Protein AF-A0AAN8NIB5-F1 (afdb_monomer_lite)

Structure (mmCIF, N/CA/C/O backbone):
data_AF-A0AAN8NIB5-F1
#
_entry.id   AF-A0AAN8NIB5-F1
#
loop_
_atom_site.group_PDB
_atom_site.id
_atom_site.type_symbol
_atom_site.label_atom_id
_atom_site.label_alt_id
_atom_site.label_comp_id
_atom_site.label_asym_id
_atom_site.label_entity_id
_atom_site.label_seq_id
_atom_site.pdbx_PDB_ins_code
_atom_site.Cartn_x
_atom_site.Cartn_y
_atom_site.Cartn_z
_atom_site.occupancy
_atom_site.B_iso_or_equiv
_atom_site.auth_seq_id
_atom_site.auth_comp_id
_atom_site.auth_asym_id
_atom_site.auth_atom_id
_atom_site.pdbx_PDB_model_num
ATOM 1 N N . MET A 1 1 ? 7.342 25.060 6.507 1.00 74.00 1 MET A N 1
ATOM 2 C CA . MET A 1 1 ? 7.231 23.790 7.250 1.00 74.00 1 MET A CA 1
ATOM 3 C C . MET A 1 1 ? 5.906 23.791 7.977 1.00 74.00 1 MET A C 1
ATOM 5 O O . MET A 1 1 ? 5.698 24.653 8.826 1.00 74.00 1 MET A O 1
ATOM 9 N N . GLN A 1 2 ? 5.005 22.894 7.595 1.00 78.38 2 GLN A N 1
ATOM 10 C CA . GLN A 1 2 ? 3.676 22.787 8.189 1.00 78.38 2 GLN A CA 1
ATOM 11 C C . GLN A 1 2 ? 3.497 21.373 8.731 1.00 78.38 2 GLN A C 1
ATOM 13 O O . GLN A 1 2 ? 3.810 20.399 8.049 1.00 78.38 2 GLN A O 1
ATOM 18 N N . VAL A 1 3 ? 3.016 21.275 9.968 1.00 79.69 3 VAL A N 1
ATOM 19 C CA . VAL A 1 3 ? 2.638 20.001 10.579 1.00 79.69 3 VAL A CA 1
ATOM 20 C C . VAL A 1 3 ? 1.131 19.849 10.423 1.00 79.69 3 VAL A C 1
ATOM 22 O O . VAL A 1 3 ? 0.380 20.750 10.800 1.00 79.69 3 VAL A O 1
ATOM 25 N N . ILE A 1 4 ? 0.692 18.733 9.848 1.00 77.75 4 ILE A N 1
ATOM 26 C CA . ILE A 1 4 ? -0.734 18.438 9.668 1.00 77.75 4 ILE A CA 1
ATOM 27 C C . ILE A 1 4 ? -1.247 17.747 10.935 1.00 77.75 4 ILE A C 1
ATOM 29 O O . ILE A 1 4 ? -0.690 16.736 11.361 1.00 77.75 4 ILE A O 1
ATOM 33 N N . GLN A 1 5 ? -2.293 18.305 11.553 1.00 79.75 5 GLN A N 1
ATOM 34 C CA . GLN A 1 5 ? -2.923 17.761 12.759 1.00 79.75 5 GLN A CA 1
ATOM 35 C C . GLN A 1 5 ? -4.445 17.890 12.694 1.00 79.75 5 GLN A C 1
ATOM 37 O O . GLN A 1 5 ? -4.978 18.848 12.133 1.00 79.75 5 GLN A O 1
ATOM 42 N N . HIS A 1 6 ? -5.132 16.943 13.328 1.00 83.31 6 HIS A N 1
ATOM 43 C CA . HIS A 1 6 ? -6.585 16.925 13.459 1.00 83.31 6 HIS A CA 1
ATOM 44 C C . HIS A 1 6 ? -6.986 16.801 14.935 1.00 83.31 6 HIS A C 1
ATOM 46 O O . HIS A 1 6 ? -6.229 16.235 15.726 1.00 83.31 6 HIS A O 1
ATOM 52 N N . PRO A 1 7 ? -8.175 17.294 15.329 1.00 87.19 7 PRO A N 1
ATOM 53 C CA . PRO A 1 7 ? -8.679 17.107 16.684 1.00 87.19 7 PRO A CA 1
ATOM 54 C C . PRO A 1 7 ? -8.843 15.622 17.026 1.00 87.19 7 PRO A C 1
ATOM 56 O O . PRO A 1 7 ? -9.343 14.847 16.206 1.00 87.19 7 PRO A O 1
ATOM 59 N N . ALA A 1 8 ? -8.518 15.241 18.265 1.00 86.69 8 ALA A N 1
ATOM 60 C CA . ALA A 1 8 ? -8.631 13.857 18.735 1.00 86.69 8 ALA A CA 1
ATOM 61 C C . ALA A 1 8 ? -10.043 13.273 18.534 1.00 86.69 8 ALA A C 1
ATOM 63 O O . ALA A 1 8 ? -10.182 12.122 18.137 1.00 86.69 8 ALA A O 1
ATOM 64 N N . GLU A 1 9 ? -11.099 14.074 18.713 1.00 87.88 9 GLU A N 1
ATOM 65 C CA . GLU A 1 9 ? -12.486 13.639 18.477 1.00 87.88 9 GLU A CA 1
ATOM 66 C C . GLU A 1 9 ? -12.784 13.332 17.001 1.00 87.88 9 GLU A C 1
ATOM 68 O O . GLU A 1 9 ? -13.532 12.402 16.685 1.00 87.88 9 GLU A O 1
ATOM 73 N N . THR A 1 10 ? -12.169 14.079 16.077 1.00 88.88 10 THR A N 1
ATOM 74 C CA . THR A 1 10 ? -12.277 13.812 14.635 1.00 88.88 10 THR A CA 1
ATOM 75 C C . THR A 1 10 ? -11.605 12.486 14.298 1.00 88.88 10 THR A C 1
ATOM 77 O O . THR A 1 10 ? -12.219 11.631 13.663 1.00 88.88 10 THR A O 1
ATOM 80 N N . LEU A 1 11 ? -10.386 12.273 14.801 1.00 88.56 11 LEU A N 1
ATOM 81 C CA . LEU A 1 11 ? -9.647 11.023 14.616 1.00 88.56 11 LEU A CA 1
ATOM 82 C C . LEU A 1 11 ? -10.370 9.835 15.265 1.00 88.56 11 LEU A C 1
ATOM 84 O O . LEU A 1 11 ? -10.439 8.754 14.686 1.00 88.56 11 LEU A O 1
ATOM 88 N N . ARG A 1 12 ? -10.979 10.038 16.438 1.00 91.06 12 ARG A N 1
ATOM 89 C CA . ARG A 1 12 ? -11.734 9.007 17.158 1.00 91.06 12 ARG A CA 1
ATOM 90 C C . ARG A 1 12 ? -12.959 8.567 16.372 1.00 91.06 12 ARG A C 1
ATOM 92 O O . ARG A 1 12 ? -13.214 7.370 16.245 1.00 91.06 12 ARG A O 1
ATOM 99 N N . THR A 1 13 ? -13.701 9.533 15.838 1.00 91.12 13 THR A N 1
ATOM 100 C CA . THR A 1 13 ? -14.859 9.259 14.982 1.00 91.12 13 THR A CA 1
ATOM 101 C C . THR A 1 13 ? -14.424 8.535 13.712 1.00 91.12 13 THR A C 1
ATOM 103 O O . THR A 1 13 ? -15.069 7.562 13.325 1.00 91.12 13 THR A O 1
ATOM 106 N N . ALA A 1 14 ? -13.300 8.941 13.113 1.00 90.50 14 ALA A N 1
ATOM 107 C CA . ALA A 1 14 ? -12.753 8.287 11.931 1.00 90.50 14 ALA A CA 1
ATOM 108 C C . ALA A 1 14 ? -12.311 6.838 12.205 1.00 90.50 14 ALA A C 1
ATOM 110 O O . ALA A 1 14 ? -12.528 5.968 11.364 1.00 90.50 14 ALA A O 1
ATOM 111 N N . LEU A 1 15 ? -11.744 6.562 13.384 1.00 90.38 15 LEU A N 1
ATOM 112 C CA . LEU A 1 15 ? -11.263 5.235 13.773 1.00 90.38 15 LEU A CA 1
ATOM 113 C C . LEU A 1 15 ? -12.399 4.264 14.131 1.00 90.38 15 LEU A C 1
ATOM 115 O O . LEU A 1 15 ? -12.385 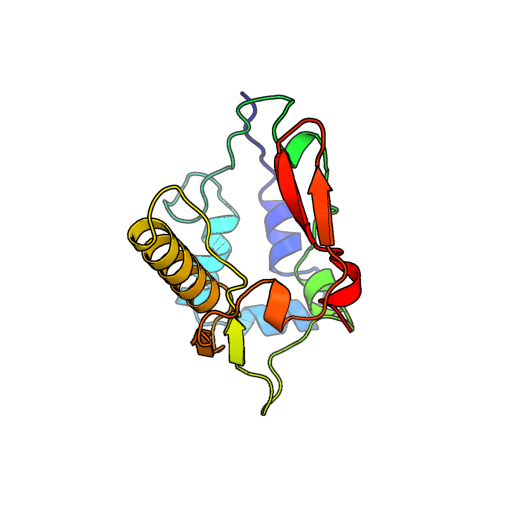3.111 13.707 1.00 90.38 15 LEU A O 1
ATOM 119 N N . VAL A 1 16 ? -13.368 4.706 14.939 1.00 92.00 16 VAL A N 1
ATOM 120 C CA . VAL A 1 16 ? -14.399 3.818 15.516 1.00 92.00 16 VAL A CA 1
ATOM 121 C C . VAL A 1 16 ? -15.684 3.791 14.682 1.00 92.00 16 VAL A C 1
ATOM 123 O O . VAL A 1 16 ? -16.394 2.785 14.702 1.00 92.00 16 VAL A O 1
ATOM 126 N N . SER A 1 17 ? -15.950 4.851 13.907 1.00 90.69 17 SER A N 1
ATOM 127 C CA . SER A 1 17 ? -17.236 5.156 13.262 1.00 90.69 17 SER A CA 1
ATOM 128 C C . SER A 1 17 ? -18.364 5.495 14.253 1.00 90.69 17 SER A C 1
ATOM 130 O O . SER A 1 17 ? -18.335 5.149 15.432 1.00 90.69 17 SER A O 1
ATOM 132 N N . SER A 1 18 ? -19.391 6.192 13.760 1.00 88.75 18 SER A N 1
ATOM 133 C CA . SER A 1 18 ? -20.661 6.430 14.460 1.00 88.75 18 SER A CA 1
ATOM 134 C C . SER A 1 18 ? -21.657 5.270 14.316 1.00 88.75 18 SER A C 1
ATOM 136 O O . SER A 1 18 ? -22.677 5.235 15.006 1.00 88.75 18 SER A O 1
ATOM 138 N N . ARG A 1 19 ? -21.380 4.302 13.433 1.00 91.62 19 ARG A N 1
ATOM 139 C CA . ARG A 1 19 ? -22.226 3.127 13.215 1.00 91.62 19 ARG A CA 1
ATOM 140 C C . ARG A 1 19 ? -22.070 2.097 14.331 1.00 91.62 19 ARG A C 1
ATOM 142 O O . ARG A 1 19 ? -20.956 1.695 14.677 1.00 91.62 19 ARG A O 1
ATOM 149 N N . CYS A 1 20 ? -23.199 1.598 14.836 1.00 91.75 20 CYS A N 1
ATOM 150 C CA . CYS A 1 20 ? -23.219 0.627 15.932 1.00 91.75 20 CYS A CA 1
ATOM 151 C C . CYS A 1 20 ? -22.504 -0.685 15.576 1.00 91.75 20 CYS A C 1
ATOM 153 O O . CYS A 1 20 ? -21.725 -1.186 16.381 1.00 91.75 20 CYS A O 1
ATOM 155 N N . ASP A 1 21 ? -22.703 -1.212 14.365 1.00 91.75 21 ASP A N 1
ATOM 156 C CA . ASP A 1 21 ? -22.093 -2.473 13.927 1.00 91.75 21 ASP A CA 1
ATOM 157 C C . ASP A 1 21 ? -20.560 -2.392 13.833 1.00 91.75 21 ASP A C 1
ATOM 159 O O . ASP A 1 21 ? -19.857 -3.336 14.205 1.00 91.75 21 ASP A O 1
ATOM 163 N N . LEU A 1 22 ? -20.034 -1.244 13.397 1.00 90.81 22 LEU A N 1
ATOM 164 C CA . LEU A 1 22 ? -18.595 -0.979 13.327 1.00 90.81 22 LEU A CA 1
ATOM 165 C C . LEU A 1 22 ? -17.990 -0.726 14.710 1.00 90.81 22 LEU A C 1
ATOM 167 O O . LEU A 1 22 ? -16.925 -1.264 15.014 1.00 90.81 22 LEU A O 1
ATOM 171 N N . THR A 1 23 ? -18.711 -0.021 15.584 1.00 92.69 23 THR A N 1
ATOM 172 C CA . THR A 1 23 ? -18.322 0.143 16.992 1.00 92.69 23 THR A CA 1
ATOM 173 C C . THR A 1 23 ? -18.220 -1.212 17.699 1.00 92.69 23 THR A C 1
ATOM 175 O O . THR A 1 23 ? -17.250 -1.486 18.409 1.00 92.69 23 THR A O 1
ATOM 178 N N . ASP A 1 24 ? -19.195 -2.098 17.490 1.00 92.94 24 ASP A N 1
ATOM 179 C CA . ASP A 1 24 ? -19.184 -3.441 18.073 1.00 92.94 24 ASP A CA 1
ATOM 180 C C . ASP A 1 24 ? -18.071 -4.314 17.497 1.00 92.94 24 ASP A C 1
ATOM 182 O O . ASP A 1 24 ? -17.513 -5.157 18.203 1.00 92.94 24 ASP A O 1
ATOM 186 N N . ARG A 1 25 ? -17.698 -4.100 16.232 1.00 90.12 25 ARG A N 1
ATOM 187 C CA . ARG A 1 25 ? -16.535 -4.752 15.629 1.00 90.12 25 ARG A CA 1
ATOM 188 C C . ARG A 1 25 ? -15.228 -4.261 16.246 1.00 90.12 25 ARG A C 1
ATOM 190 O O . ARG A 1 25 ? -14.417 -5.097 16.629 1.00 90.12 25 ARG A O 1
ATOM 197 N N . TYR A 1 26 ? -15.063 -2.952 16.421 1.00 90.94 26 TYR A N 1
ATOM 198 C CA . TYR A 1 26 ? -13.905 -2.369 17.102 1.00 90.94 26 TYR A CA 1
ATOM 199 C C . TYR A 1 26 ? -13.743 -2.924 18.526 1.00 90.94 26 TYR A C 1
ATOM 201 O O . TYR A 1 26 ? -12.646 -3.285 18.943 1.00 90.94 26 TYR A O 1
ATOM 209 N N . ARG A 1 27 ? -14.847 -3.096 19.264 1.00 91.81 27 ARG A N 1
ATOM 210 C CA . ARG A 1 27 ? -14.839 -3.675 20.621 1.00 91.81 27 ARG A CA 1
ATOM 211 C C . ARG A 1 27 ? -14.346 -5.123 20.693 1.00 91.81 27 ARG A C 1
ATOM 213 O O . ARG A 1 27 ? -13.935 -5.546 21.771 1.00 91.81 27 ARG A O 1
ATOM 220 N N . LYS A 1 28 ? -14.401 -5.879 19.591 1.00 94.31 28 LYS A N 1
ATOM 221 C CA . LYS A 1 28 ? -13.910 -7.267 19.535 1.00 94.31 28 LYS A CA 1
ATOM 222 C C . LYS A 1 28 ? -12.390 -7.361 19.445 1.00 94.31 28 LYS A C 1
ATOM 224 O O . LYS A 1 28 ? -11.859 -8.431 19.725 1.00 94.31 28 LYS A O 1
ATOM 229 N N . TYR A 1 29 ? -11.705 -6.283 19.065 1.00 91.81 29 TYR A N 1
ATOM 230 C CA . TYR A 1 29 ? -10.249 -6.248 19.072 1.00 91.81 29 TYR A CA 1
ATOM 231 C C . TYR A 1 29 ? -9.707 -6.403 20.494 1.00 91.81 29 TYR A C 1
ATOM 233 O O . TYR A 1 29 ? -10.292 -5.929 21.483 1.00 91.81 29 TYR A O 1
ATOM 241 N N . SER A 1 30 ? -8.562 -7.072 20.586 1.00 94.00 30 SER A N 1
ATOM 242 C CA . SER A 1 30 ? -7.810 -7.211 21.825 1.00 94.00 30 SER A CA 1
ATOM 243 C C . SER A 1 30 ? -7.477 -5.840 22.406 1.00 94.00 30 SER A C 1
ATOM 245 O O . SER A 1 30 ? -7.547 -4.798 21.745 1.00 94.00 30 SER A O 1
ATOM 247 N N . ARG A 1 31 ? -7.142 -5.821 23.695 1.00 92.44 31 ARG A N 1
ATOM 248 C CA . ARG A 1 31 ? -6.743 -4.578 24.358 1.00 92.44 31 ARG A CA 1
ATOM 249 C C . ARG A 1 31 ? -5.499 -3.992 23.688 1.00 92.44 31 ARG A C 1
ATOM 251 O O . ARG A 1 31 ? -5.389 -2.779 23.566 1.00 92.44 31 ARG A O 1
ATOM 258 N N . GLU A 1 32 ? -4.590 -4.857 23.260 1.00 89.81 32 GLU A N 1
ATOM 259 C CA . GLU A 1 32 ? -3.322 -4.514 22.633 1.00 89.81 32 GLU A CA 1
ATOM 260 C C . GLU A 1 32 ? -3.537 -3.911 21.237 1.00 89.81 32 GLU A C 1
ATOM 262 O O . GLU A 1 32 ? -2.983 -2.853 20.952 1.00 89.81 32 GLU A O 1
ATOM 267 N N . GLU A 1 33 ? -4.406 -4.502 20.410 1.00 90.06 33 GLU A N 1
ATOM 268 C CA . GLU A 1 33 ? -4.782 -3.938 19.102 1.00 90.06 33 GLU A CA 1
ATOM 269 C C . GLU A 1 33 ? -5.472 -2.578 19.242 1.00 90.06 33 GLU A C 1
ATOM 271 O O . GLU A 1 33 ? -5.132 -1.635 18.532 1.00 90.06 33 GLU A O 1
ATOM 276 N N . ARG A 1 34 ? -6.421 -2.441 20.177 1.00 91.38 34 ARG A N 1
ATOM 277 C CA . ARG A 1 34 ? -7.102 -1.155 20.402 1.00 91.38 34 ARG A CA 1
ATOM 278 C C . ARG A 1 34 ? -6.150 -0.085 20.901 1.00 91.38 34 ARG A C 1
ATOM 280 O O . ARG A 1 34 ? -6.204 1.031 20.407 1.00 91.38 34 ARG A O 1
ATOM 287 N N . ARG A 1 35 ? -5.250 -0.431 21.825 1.00 88.62 35 ARG A N 1
ATOM 288 C CA . ARG A 1 35 ? -4.213 0.490 22.296 1.00 88.62 35 ARG A CA 1
ATOM 289 C C . ARG A 1 35 ? -3.349 0.977 21.134 1.00 88.62 35 ARG A C 1
ATOM 291 O O . ARG A 1 35 ? -3.153 2.178 21.019 1.00 88.62 35 ARG A O 1
ATOM 298 N N . LEU A 1 36 ? -2.885 0.067 20.274 1.00 87.50 36 LEU A N 1
ATOM 299 C CA . LEU A 1 36 ? -2.104 0.420 19.088 1.00 87.50 36 LEU A CA 1
ATOM 300 C C . LEU A 1 36 ? -2.862 1.409 18.190 1.00 87.50 36 LEU A C 1
ATOM 302 O O . LEU A 1 36 ? -2.300 2.414 17.777 1.00 87.50 36 LEU A O 1
ATOM 306 N N . LEU A 1 37 ? -4.140 1.150 17.907 1.00 88.25 37 LEU A N 1
ATOM 307 C CA . LEU A 1 37 ? -4.957 2.039 17.075 1.00 88.25 37 LEU A CA 1
ATOM 308 C C . LEU A 1 37 ? -5.221 3.400 17.749 1.00 88.25 37 LEU A C 1
ATOM 310 O O . LEU A 1 37 ? -5.220 4.433 17.083 1.00 88.25 37 LEU A O 1
ATOM 314 N N . GLU A 1 38 ? -5.423 3.412 19.068 1.00 89.38 38 GLU A N 1
ATOM 315 C CA . GLU A 1 38 ? -5.676 4.621 19.862 1.00 89.38 38 GLU A CA 1
ATOM 316 C C . GLU A 1 38 ? -4.441 5.521 20.012 1.00 89.38 38 GLU A C 1
ATOM 318 O O . GLU A 1 38 ? -4.594 6.726 20.226 1.00 89.38 38 GLU A O 1
ATOM 323 N N . GLU A 1 39 ? -3.226 4.988 19.845 1.00 87.00 39 GLU A N 1
ATOM 324 C CA . GLU A 1 39 ? -2.007 5.808 19.759 1.00 87.00 39 GLU A CA 1
ATOM 325 C C . GLU A 1 39 ? -2.065 6.781 18.571 1.00 87.00 39 GLU A C 1
ATOM 327 O O . GLU A 1 39 ? -1.581 7.906 18.677 1.00 87.00 39 GLU A O 1
ATOM 332 N N . GLY A 1 40 ? -2.745 6.414 17.479 1.00 83.69 40 GLY A N 1
ATOM 333 C CA . GLY A 1 40 ? -2.968 7.302 16.334 1.00 83.69 40 GLY A CA 1
ATOM 334 C C . GLY A 1 40 ? -3.887 8.498 16.623 1.00 83.69 40 GLY A C 1
ATOM 335 O O . GLY A 1 40 ? -3.908 9.448 15.845 1.00 83.69 40 GLY A O 1
ATOM 336 N N . LEU A 1 41 ? -4.634 8.484 17.736 1.00 84.88 41 LEU A N 1
ATOM 337 C CA . LEU A 1 41 ? -5.515 9.590 18.141 1.00 84.88 41 LEU A CA 1
ATOM 338 C C . LEU A 1 41 ? -4.766 10.731 18.834 1.00 84.88 41 LEU A C 1
ATOM 340 O O . LEU A 1 41 ? -5.306 11.835 18.931 1.00 84.88 41 LEU A O 1
ATOM 344 N N . HIS A 1 42 ? -3.554 10.460 19.324 1.00 79.69 42 HIS A N 1
ATOM 345 C CA . HIS A 1 42 ? -2.755 11.380 20.131 1.00 79.69 42 HIS A CA 1
ATOM 346 C C . HIS A 1 42 ? -1.388 11.589 19.462 1.00 79.69 42 HIS A C 1
ATOM 348 O O . HIS A 1 42 ? -0.383 11.006 19.884 1.00 79.69 42 HIS A O 1
ATOM 354 N N . PRO A 1 43 ? -1.333 12.391 18.380 1.00 68.44 43 PRO A N 1
ATOM 355 C CA . PRO A 1 43 ? -0.107 12.574 17.619 1.00 68.44 43 PRO A CA 1
ATOM 356 C C . PRO A 1 43 ? 0.993 13.159 18.513 1.00 68.44 43 PRO A C 1
ATOM 358 O O . PRO A 1 43 ? 0.835 14.252 19.054 1.00 68.44 43 PRO A O 1
ATOM 361 N N . GLY A 1 44 ? 2.113 12.445 18.641 1.00 66.50 44 GLY A N 1
ATOM 362 C CA . GLY A 1 44 ? 3.277 12.883 19.422 1.00 66.50 44 GLY A CA 1
ATOM 363 C C . GLY A 1 44 ? 3.479 12.192 20.776 1.00 66.50 44 GLY A C 1
ATOM 364 O O . GLY A 1 44 ? 4.584 12.278 21.307 1.00 66.50 44 GLY A O 1
ATOM 365 N N . ASP A 1 45 ? 2.494 11.448 21.293 1.00 71.94 45 ASP A N 1
ATOM 366 C CA . ASP A 1 45 ? 2.617 10.744 22.585 1.00 71.94 45 ASP A CA 1
ATOM 367 C C . ASP A 1 45 ? 3.372 9.400 22.479 1.00 71.94 45 ASP A C 1
ATOM 369 O O . ASP A 1 45 ? 3.863 8.868 23.477 1.00 71.94 45 ASP A O 1
ATOM 373 N N . GLY A 1 46 ? 3.506 8.854 21.265 1.00 70.62 46 GLY A N 1
ATOM 374 C CA . GLY A 1 46 ? 4.206 7.597 20.976 1.00 70.62 46 GLY A CA 1
ATOM 375 C C . GLY A 1 46 ? 5.034 7.668 19.693 1.00 70.62 46 GLY A C 1
ATOM 376 O O . GLY A 1 46 ? 4.826 8.539 18.856 1.00 70.62 46 GLY A O 1
ATOM 377 N N . SER A 1 47 ? 5.985 6.751 19.503 1.00 75.56 47 SER A N 1
ATOM 378 C CA . SER A 1 47 ? 6.884 6.761 18.334 1.00 75.56 47 SER A CA 1
ATOM 379 C C . SER A 1 47 ? 6.237 6.273 17.034 1.00 75.56 47 SER A C 1
ATOM 381 O O . SER A 1 47 ? 6.797 6.503 15.966 1.00 75.56 47 SER A O 1
ATOM 383 N N . LEU A 1 48 ? 5.086 5.596 17.108 1.00 78.25 48 LEU A N 1
ATOM 384 C CA . LEU A 1 48 ? 4.485 4.902 15.965 1.00 78.25 48 LEU A CA 1
ATOM 385 C C . LEU A 1 48 ? 3.705 5.829 15.024 1.00 78.25 48 LEU A C 1
ATOM 387 O O . LEU A 1 48 ? 3.808 5.682 13.810 1.00 78.25 48 LEU A O 1
ATOM 391 N N . PHE A 1 49 ? 2.963 6.799 15.565 1.00 80.56 49 PHE A N 1
ATOM 392 C CA . PHE A 1 49 ? 2.096 7.696 14.790 1.00 80.56 49 PHE A CA 1
ATOM 393 C C . PHE A 1 49 ? 2.530 9.153 14.952 1.00 80.56 49 PHE A C 1
ATOM 395 O O . PHE A 1 49 ? 1.875 9.969 15.602 1.00 80.56 49 PHE A O 1
ATOM 402 N N . GLN A 1 50 ? 3.688 9.472 14.377 1.00 81.50 50 GLN A N 1
ATOM 403 C CA . GLN A 1 50 ? 4.213 10.834 14.364 1.00 81.50 50 GLN A CA 1
ATOM 404 C C . GLN A 1 50 ? 3.514 11.681 13.288 1.00 81.50 50 GLN A C 1
ATOM 406 O O . GLN A 1 50 ? 3.260 11.181 12.189 1.00 81.50 50 GLN A O 1
ATOM 411 N N . PRO A 1 51 ? 3.217 12.964 13.567 1.00 80.06 51 PRO A N 1
ATOM 412 C CA . PRO A 1 51 ? 2.685 13.874 12.561 1.00 80.06 51 PRO A CA 1
ATOM 413 C C . PRO A 1 51 ? 3.581 13.964 11.322 1.00 80.06 51 PRO A C 1
ATOM 415 O O . PRO A 1 51 ? 4.806 14.060 11.428 1.00 80.06 51 PRO A O 1
ATOM 418 N N . ILE A 1 52 ? 2.964 14.018 10.142 1.00 77.94 52 ILE A N 1
ATOM 419 C CA . ILE A 1 52 ? 3.694 14.255 8.897 1.00 77.94 52 ILE A CA 1
ATOM 420 C C . ILE A 1 52 ? 4.130 15.721 8.854 1.00 77.94 52 ILE A C 1
ATOM 422 O O . ILE A 1 52 ? 3.326 16.641 9.036 1.00 77.94 52 ILE A O 1
ATOM 426 N N . THR A 1 53 ? 5.421 15.927 8.599 1.00 81.88 53 THR A N 1
ATOM 427 C CA . THR A 1 53 ? 6.000 17.253 8.385 1.00 81.88 53 THR A CA 1
ATOM 428 C C . THR A 1 53 ? 6.113 17.508 6.889 1.00 81.88 53 THR A C 1
ATOM 430 O O . THR A 1 53 ? 6.814 16.786 6.188 1.00 81.88 53 THR A O 1
ATOM 433 N N . VAL A 1 54 ? 5.427 18.543 6.409 1.00 80.62 54 VAL A N 1
ATOM 434 C CA . VAL A 1 54 ? 5.524 19.006 5.021 1.00 80.62 54 VAL A CA 1
ATOM 435 C C . VAL A 1 54 ? 6.647 20.040 4.939 1.00 80.62 54 VAL A C 1
ATOM 437 O O . VAL A 1 54 ? 6.647 21.046 5.667 1.00 80.62 54 VAL A O 1
ATOM 440 N N . HIS A 1 55 ? 7.628 19.776 4.083 1.00 81.25 55 HIS A N 1
ATOM 441 C CA . HIS A 1 55 ? 8.860 20.548 3.956 1.00 81.25 55 HIS A CA 1
ATOM 442 C C . HIS A 1 55 ? 8.779 21.613 2.855 1.00 81.25 55 HIS A C 1
ATOM 444 O O . HIS A 1 55 ? 9.493 22.614 2.953 1.00 81.25 55 HIS A O 1
ATOM 450 N N . SER A 1 56 ? 7.902 21.446 1.859 1.00 80.56 56 SER A N 1
ATOM 451 C CA . SER A 1 56 ? 7.787 22.343 0.701 1.00 80.56 56 SER A CA 1
ATOM 452 C C . SER A 1 56 ? 6.376 22.378 0.102 1.00 80.56 56 SER A C 1
ATOM 454 O O . SER A 1 56 ? 5.645 21.395 0.175 1.00 80.56 56 SER A O 1
ATOM 456 N N . ASP A 1 57 ? 6.026 23.472 -0.582 1.00 73.75 57 ASP A N 1
ATOM 457 C CA . ASP A 1 57 ? 4.812 23.562 -1.416 1.00 73.75 57 ASP A CA 1
ATOM 458 C C . ASP A 1 57 ? 4.871 22.615 -2.631 1.00 73.75 57 ASP A C 1
ATOM 460 O O . ASP A 1 57 ? 3.844 22.283 -3.221 1.00 73.75 57 ASP A O 1
ATOM 464 N N . SER A 1 58 ? 6.074 22.153 -2.994 1.00 76.75 58 SER A N 1
ATOM 465 C CA . SER A 1 58 ? 6.286 21.120 -4.014 1.00 76.75 58 SER A CA 1
ATOM 466 C C . SER A 1 58 ? 6.032 19.699 -3.506 1.00 76.75 58 SER A C 1
ATOM 468 O O . SER A 1 58 ? 6.138 18.758 -4.294 1.00 76.75 58 SER A O 1
ATOM 470 N N . ASP A 1 59 ? 5.756 19.510 -2.212 1.00 77.94 59 ASP A N 1
ATOM 471 C CA . ASP A 1 59 ? 5.448 18.183 -1.690 1.00 77.94 59 ASP A CA 1
ATOM 472 C C . ASP A 1 59 ? 4.137 17.664 -2.303 1.00 77.94 59 ASP A C 1
ATOM 474 O O . ASP A 1 59 ? 3.200 18.411 -2.610 1.00 77.94 59 ASP A O 1
ATOM 478 N N . TRP A 1 60 ? 4.059 16.346 -2.483 1.00 78.75 60 TRP A N 1
ATOM 479 C CA . TRP A 1 60 ? 2.889 15.705 -3.087 1.00 78.75 60 TRP A CA 1
ATOM 480 C C . TRP A 1 60 ? 1.607 15.944 -2.275 1.00 78.75 60 TRP A C 1
ATOM 482 O O . TRP A 1 60 ? 0.559 16.242 -2.834 1.00 78.75 60 TRP A O 1
ATOM 492 N N . ILE A 1 61 ? 1.711 15.879 -0.946 1.00 76.69 61 ILE A N 1
ATOM 493 C CA . ILE A 1 61 ? 0.577 15.963 -0.014 1.00 76.69 61 ILE A CA 1
ATOM 494 C C . ILE A 1 61 ? -0.210 17.286 -0.140 1.00 76.69 61 ILE A C 1
ATOM 496 O O . ILE A 1 61 ? -1.428 17.228 -0.291 1.00 76.69 61 ILE A O 1
ATOM 500 N N . PRO A 1 62 ? 0.416 18.483 -0.092 1.00 74.19 62 PRO A N 1
ATOM 501 C CA . PRO A 1 62 ? -0.319 19.738 -0.269 1.00 74.19 62 PRO A CA 1
ATOM 502 C C . PRO A 1 62 ? -0.783 19.974 -1.713 1.00 74.19 62 PRO A C 1
ATOM 504 O O . PRO A 1 62 ? -1.802 20.633 -1.913 1.00 74.19 62 PRO A O 1
ATOM 507 N N . SER A 1 63 ? -0.060 19.458 -2.713 1.00 78.12 63 SER A N 1
ATOM 508 C CA . SER A 1 63 ? -0.407 19.647 -4.129 1.00 78.12 63 SER A CA 1
ATOM 509 C C . SER A 1 63 ? -1.549 18.739 -4.600 1.00 78.12 63 SER A C 1
ATOM 511 O O . SER A 1 63 ? -2.266 19.100 -5.533 1.00 78.12 63 SER A O 1
ATOM 513 N N . HIS A 1 64 ? -1.746 17.598 -3.938 1.00 75.88 64 HIS A N 1
ATOM 514 C CA . HIS A 1 64 ? -2.771 16.607 -4.249 1.00 75.88 64 HIS A CA 1
ATOM 515 C C . HIS A 1 64 ? -3.484 16.192 -2.961 1.00 75.88 64 HIS A C 1
ATOM 517 O O . HIS A 1 64 ? -3.179 15.158 -2.369 1.00 75.88 64 HIS A O 1
ATOM 523 N N . GLN A 1 65 ? -4.438 17.013 -2.514 1.00 72.19 65 GLN A N 1
ATOM 524 C CA . GLN A 1 65 ? -5.278 16.657 -1.372 1.00 72.19 65 GLN A CA 1
ATOM 525 C C . GLN A 1 65 ? -6.140 15.441 -1.723 1.00 72.19 65 GLN A C 1
ATOM 527 O O . GLN A 1 65 ? -7.048 15.523 -2.549 1.00 72.19 65 GLN A O 1
ATOM 532 N N . GLU A 1 66 ? -5.834 14.310 -1.096 1.00 76.81 66 GLU A N 1
ATOM 533 C CA . GLU A 1 66 ? -6.685 13.128 -1.128 1.00 76.81 66 GLU A CA 1
ATOM 534 C C . GLU A 1 66 ? -7.850 13.307 -0.150 1.00 76.81 66 GLU A C 1
ATOM 536 O O . GLU A 1 66 ? -7.691 13.861 0.942 1.00 76.81 66 GLU A O 1
ATOM 541 N N . GLU A 1 67 ? -9.033 12.833 -0.541 1.00 80.56 67 GLU A N 1
ATOM 542 C CA . GLU A 1 67 ? -10.190 12.809 0.352 1.00 80.56 67 GLU A CA 1
ATOM 543 C C . GLU A 1 67 ? -9.894 11.901 1.557 1.00 80.56 67 GLU A C 1
ATOM 545 O O . GLU A 1 67 ? -9.443 10.762 1.375 1.00 80.56 67 GLU A O 1
ATOM 550 N N . PRO A 1 68 ? -10.152 12.358 2.795 1.00 81.56 68 PRO A N 1
ATOM 551 C CA . PRO A 1 68 ? -9.912 11.545 3.975 1.00 81.56 68 PRO A CA 1
ATOM 552 C C . PRO A 1 68 ? -10.805 10.301 3.950 1.00 81.56 68 PRO A C 1
ATOM 554 O O . PRO A 1 68 ? -12.011 10.378 3.719 1.00 81.56 68 PRO A O 1
ATOM 557 N N . GLN A 1 69 ? -10.216 9.144 4.242 1.00 85.50 69 GLN A N 1
ATOM 558 C CA . GLN A 1 69 ? -10.946 7.886 4.344 1.00 85.50 69 GLN A CA 1
ATOM 559 C C . GLN A 1 69 ? -11.079 7.472 5.812 1.00 85.50 69 GLN A C 1
ATOM 561 O O . GLN A 1 69 ? -10.098 7.106 6.457 1.00 85.50 69 GLN A O 1
ATOM 566 N N . ASP A 1 70 ? -12.303 7.507 6.339 1.00 89.81 70 ASP A N 1
ATOM 567 C CA . ASP A 1 70 ? -12.616 6.959 7.661 1.00 89.81 70 ASP A CA 1
ATOM 568 C C . ASP A 1 70 ? -12.870 5.439 7.620 1.00 89.81 70 ASP A C 1
ATOM 570 O O . ASP A 1 70 ? -13.033 4.829 6.556 1.00 89.81 70 ASP A O 1
ATOM 574 N N . PHE A 1 71 ? -12.922 4.802 8.796 1.00 87.94 71 PHE A N 1
ATOM 575 C CA . PHE A 1 71 ? -13.138 3.359 8.923 1.00 87.94 71 PHE A CA 1
ATOM 576 C C . PHE A 1 71 ? -14.444 2.906 8.265 1.00 87.94 71 PHE A C 1
ATOM 578 O O . PHE A 1 71 ? -14.506 1.838 7.657 1.00 87.94 71 PHE A O 1
ATOM 585 N N . GLN A 1 72 ? -15.491 3.727 8.346 1.00 90.00 72 GL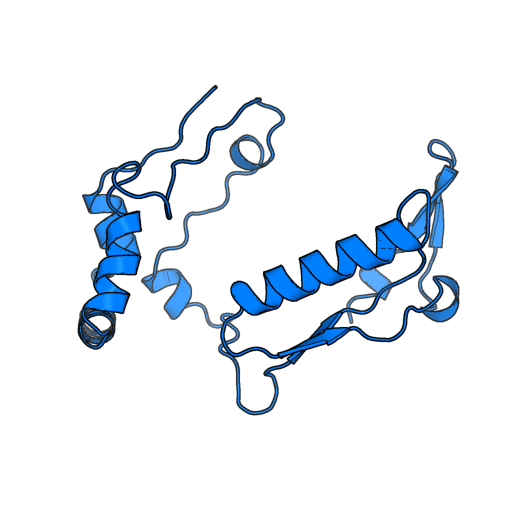N A N 1
ATOM 586 C CA . GLN A 1 72 ? -16.776 3.425 7.729 1.00 90.00 72 GLN A CA 1
ATOM 587 C C . GLN A 1 72 ? -16.695 3.416 6.203 1.00 90.00 72 GLN A C 1
ATOM 589 O O .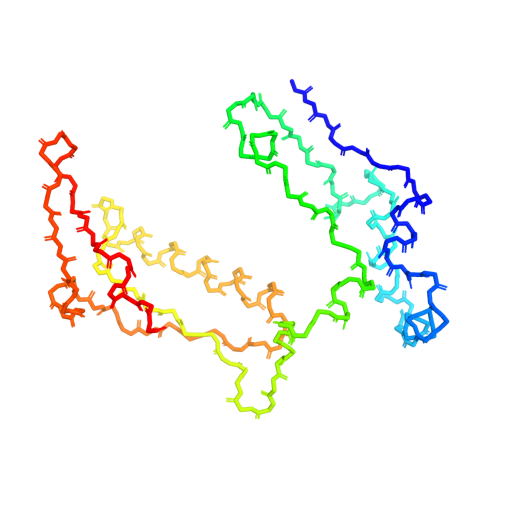 GLN A 1 72 ? -17.252 2.512 5.574 1.00 90.00 72 GLN A O 1
ATOM 594 N N . SER A 1 73 ? -16.024 4.404 5.623 1.00 88.75 73 SER A N 1
ATOM 595 C CA . SER A 1 73 ? -15.825 4.566 4.185 1.00 88.75 73 SER A CA 1
ATOM 596 C C . SER A 1 73 ? -14.947 3.450 3.645 1.00 88.75 73 SER A C 1
ATOM 598 O O . SER A 1 73 ? -15.308 2.826 2.651 1.00 88.75 73 SER A O 1
ATOM 600 N N . PHE A 1 74 ? -13.863 3.119 4.353 1.00 85.56 74 PHE A N 1
ATOM 601 C CA . PHE A 1 74 ? -13.031 1.957 4.048 1.00 85.56 74 PHE A CA 1
ATOM 602 C C . PHE A 1 74 ? -13.853 0.662 4.054 1.00 85.56 74 PHE A C 1
ATOM 604 O O . PHE A 1 74 ? -13.856 -0.082 3.076 1.00 85.56 74 PHE A O 1
ATOM 611 N N . TYR A 1 75 ? -14.606 0.416 5.129 1.00 83.31 75 TYR A N 1
ATOM 612 C CA . TYR A 1 75 ? -15.370 -0.819 5.303 1.00 83.31 75 TYR A CA 1
ATOM 613 C C . TYR A 1 75 ? -16.529 -0.965 4.311 1.00 83.31 75 TYR A C 1
ATOM 615 O O . TYR A 1 75 ? -16.878 -2.073 3.908 1.00 83.31 75 TYR A O 1
ATOM 623 N N . SER A 1 76 ? -17.160 0.148 3.937 1.00 84.81 76 SER A N 1
ATOM 624 C CA . SER A 1 76 ? -18.311 0.148 3.029 1.00 84.81 76 SER A CA 1
ATOM 625 C C . SER A 1 76 ? -17.897 0.174 1.556 1.00 84.81 76 SER A C 1
ATOM 627 O O . SER A 1 76 ? -18.765 0.066 0.691 1.00 84.81 76 SER A O 1
ATOM 629 N N . ASN A 1 77 ? -16.603 0.328 1.256 1.00 83.62 77 ASN A N 1
ATOM 630 C CA . ASN A 1 77 ? -16.106 0.402 -0.109 1.00 83.62 77 ASN A CA 1
ATOM 631 C C . ASN A 1 77 ? -16.282 -0.960 -0.814 1.00 83.62 77 ASN A C 1
ATOM 633 O O . ASN A 1 77 ? -15.611 -1.924 -0.434 1.00 83.62 77 ASN A O 1
ATOM 637 N N . PRO A 1 78 ? -17.123 -1.063 -1.863 1.00 74.88 78 PRO A N 1
ATOM 638 C CA . PRO A 1 78 ? -17.331 -2.317 -2.591 1.00 74.88 78 PRO A CA 1
ATOM 639 C C . PRO A 1 78 ? -16.084 -2.764 -3.367 1.00 74.88 78 PRO A C 1
ATOM 641 O O . PRO A 1 78 ? -15.977 -3.931 -3.733 1.00 74.88 78 PRO A O 1
ATOM 644 N N . TYR A 1 79 ? -15.137 -1.849 -3.594 1.00 72.19 79 TYR A N 1
ATOM 645 C CA . TYR A 1 79 ? -13.840 -2.117 -4.211 1.00 72.19 79 TYR A CA 1
ATOM 646 C C . TYR A 1 79 ? -12.753 -2.457 -3.183 1.00 72.19 79 TYR A C 1
ATOM 648 O O . TYR A 1 79 ? -11.613 -2.722 -3.573 1.00 72.19 79 TYR A O 1
ATOM 656 N N . SER A 1 80 ? -13.072 -2.461 -1.879 1.00 65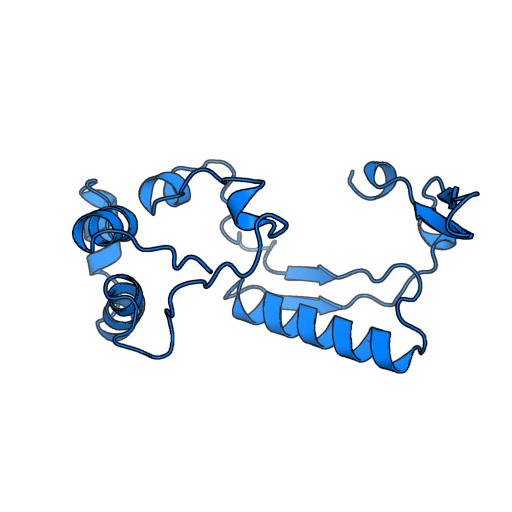.81 80 SER A N 1
ATOM 657 C CA . SER A 1 80 ? -12.137 -2.947 -0.865 1.00 65.81 80 SER A CA 1
ATOM 658 C C . SER A 1 80 ? -11.909 -4.440 -1.096 1.00 65.81 80 SER A C 1
ATOM 660 O O . SER A 1 80 ? -12.743 -5.302 -0.818 1.00 65.81 80 SER A O 1
ATOM 662 N N . SER A 1 81 ? -10.760 -4.748 -1.690 1.00 58.75 81 SER A N 1
ATOM 663 C CA . SER A 1 81 ? -10.352 -6.118 -1.961 1.00 58.75 81 SER A CA 1
ATOM 664 C C . SER A 1 81 ? -9.873 -6.737 -0.655 1.00 58.75 81 SER A C 1
ATOM 666 O O . SER A 1 81 ? -8.679 -6.785 -0.369 1.00 58.75 81 SER A O 1
ATOM 668 N N . MET A 1 82 ? -10.816 -7.179 0.177 1.00 62.97 82 MET A N 1
ATOM 669 C CA . MET A 1 82 ? -10.492 -8.048 1.303 1.00 62.97 82 MET A CA 1
ATOM 670 C C . MET A 1 82 ? -9.778 -9.284 0.746 1.00 62.97 82 MET A C 1
ATOM 672 O O . MET A 1 82 ? -10.283 -9.858 -0.220 1.00 62.97 82 MET A O 1
ATOM 676 N N . PRO A 1 83 ? -8.639 -9.718 1.313 1.00 62.84 83 PRO A N 1
ATOM 677 C CA . PRO A 1 83 ? -7.953 -10.912 0.840 1.00 62.84 83 PRO A CA 1
ATOM 678 C C . PRO A 1 83 ? -8.912 -12.108 0.832 1.00 62.84 83 PRO A C 1
ATOM 680 O O . PRO A 1 83 ? -9.320 -12.610 1.881 1.00 62.84 83 PRO A O 1
ATOM 683 N N . ILE A 1 84 ? -9.315 -12.553 -0.359 1.00 64.94 84 ILE A N 1
ATOM 684 C CA . ILE A 1 84 ? -10.177 -13.724 -0.522 1.00 64.94 84 ILE A CA 1
ATOM 685 C C . ILE A 1 84 ? -9.278 -14.958 -0.522 1.00 64.94 84 ILE A C 1
ATOM 687 O O . ILE A 1 84 ? -8.160 -14.939 -1.043 1.00 64.94 84 ILE A O 1
ATOM 691 N N . LYS A 1 85 ? -9.766 -16.063 0.044 1.00 62.03 85 LYS A N 1
ATOM 692 C CA . LYS A 1 85 ? -9.088 -17.362 -0.007 1.00 62.03 85 LYS A CA 1
ATOM 693 C C . LYS A 1 85 ? -8.785 -17.725 -1.474 1.00 62.03 85 LYS A C 1
ATOM 695 O O . LYS A 1 85 ? -9.705 -18.014 -2.229 1.00 62.03 85 LYS A O 1
ATOM 700 N N . GLY A 1 86 ? -7.508 -17.683 -1.864 1.00 66.12 86 GLY A N 1
ATOM 701 C CA . GLY A 1 86 ? -7.037 -17.911 -3.242 1.00 66.12 86 GLY A CA 1
ATOM 702 C C . GLY A 1 86 ? -6.364 -16.702 -3.912 1.00 66.12 86 GLY A C 1
ATOM 703 O O . GLY A 1 86 ? -5.557 -16.896 -4.814 1.00 66.12 86 GLY A O 1
ATOM 704 N N . HIS A 1 87 ? -6.603 -15.481 -3.423 1.00 67.69 87 HIS A N 1
ATOM 705 C CA . HIS A 1 87 ? -5.985 -14.236 -3.904 1.00 67.69 87 HIS A CA 1
ATOM 706 C C . HIS A 1 87 ? -5.236 -13.535 -2.765 1.00 67.69 87 HIS A C 1
ATOM 708 O O . HIS A 1 87 ? -5.517 -12.394 -2.413 1.00 67.69 87 HIS A O 1
ATOM 714 N N . SER A 1 88 ? -4.294 -14.254 -2.150 1.00 80.25 88 SER A N 1
ATOM 715 C CA . SER A 1 88 ? -3.527 -13.788 -0.987 1.00 80.25 88 SER A CA 1
ATOM 716 C C . SER A 1 88 ? -2.036 -13.601 -1.295 1.00 80.25 88 SER A C 1
ATOM 718 O O . SER A 1 88 ? -1.186 -13.770 -0.419 1.00 80.25 88 SER A O 1
ATOM 720 N N . THR A 1 89 ? -1.685 -13.353 -2.559 1.00 89.56 89 THR A N 1
ATOM 721 C CA . THR A 1 89 ? -0.290 -13.198 -2.988 1.00 89.56 89 THR A CA 1
ATOM 722 C C . THR A 1 89 ? -0.122 -11.965 -3.861 1.00 89.56 89 THR A C 1
ATOM 724 O O . THR A 1 89 ? -0.788 -11.845 -4.886 1.00 89.56 89 THR A O 1
ATOM 727 N N . ILE A 1 90 ? 0.793 -11.084 -3.466 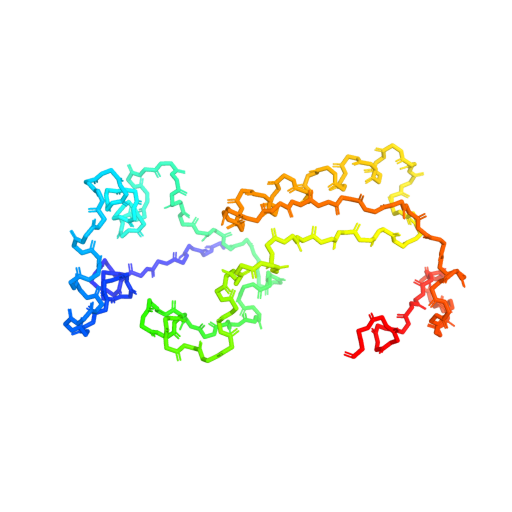1.00 90.44 90 ILE A N 1
ATOM 728 C CA . ILE A 1 90 ? 1.285 -9.980 -4.287 1.00 90.44 90 ILE A CA 1
ATOM 729 C C . ILE A 1 90 ? 2.446 -10.519 -5.119 1.00 90.44 90 ILE A C 1
ATOM 731 O O . ILE A 1 90 ? 3.405 -11.060 -4.569 1.00 90.44 90 ILE A O 1
ATOM 735 N N . TYR A 1 91 ? 2.367 -10.365 -6.436 1.00 92.69 91 TYR A N 1
ATOM 736 C CA . TYR A 1 91 ? 3.467 -10.675 -7.344 1.00 92.69 91 TYR A CA 1
ATOM 737 C C . TYR A 1 91 ? 4.132 -9.377 -7.786 1.00 92.69 91 TYR A C 1
ATOM 739 O O . TYR A 1 91 ? 3.457 -8.473 -8.271 1.00 92.69 91 TYR A O 1
ATOM 747 N N . ILE A 1 92 ? 5.450 -9.295 -7.633 1.00 92.75 92 ILE A N 1
ATOM 748 C CA . ILE A 1 92 ? 6.243 -8.154 -8.089 1.00 92.75 92 ILE A CA 1
ATOM 749 C C . ILE A 1 92 ? 7.055 -8.611 -9.299 1.00 92.75 92 ILE A C 1
ATOM 751 O O . ILE A 1 92 ? 7.958 -9.439 -9.168 1.00 92.75 92 ILE A O 1
ATOM 755 N N . GLN A 1 93 ? 6.715 -8.081 -10.475 1.00 92.31 93 GLN A N 1
ATOM 756 C CA . GLN A 1 93 ? 7.447 -8.297 -11.721 1.00 92.31 93 GLN A CA 1
ATOM 757 C C . GLN A 1 93 ? 8.377 -7.116 -11.981 1.00 92.31 93 GLN A C 1
ATOM 759 O O . GLN A 1 93 ? 7.926 -5.999 -12.222 1.00 92.31 93 GLN A O 1
ATOM 764 N N . ILE A 1 94 ? 9.680 -7.374 -11.978 1.00 91.06 94 ILE A N 1
ATOM 765 C CA . ILE A 1 94 ? 10.684 -6.368 -12.331 1.00 91.06 94 ILE A CA 1
ATOM 766 C C . ILE A 1 94 ? 10.790 -6.324 -13.855 1.00 91.06 94 ILE A C 1
ATOM 768 O O . ILE A 1 94 ? 10.929 -7.374 -14.486 1.00 91.06 94 ILE A O 1
ATOM 772 N N . ILE A 1 95 ? 10.716 -5.129 -14.439 1.00 89.38 95 ILE A N 1
ATOM 773 C CA . ILE A 1 95 ? 10.858 -4.907 -15.881 1.00 89.38 95 ILE A CA 1
ATOM 774 C C . ILE A 1 95 ? 12.083 -4.023 -16.112 1.00 89.38 95 ILE A C 1
ATOM 776 O O . ILE A 1 95 ? 12.112 -2.869 -15.691 1.00 89.38 95 ILE A O 1
ATOM 780 N N . GLY A 1 96 ? 13.077 -4.559 -16.814 1.00 84.75 96 GLY A N 1
ATOM 781 C CA . GLY A 1 96 ? 14.365 -3.908 -17.028 1.00 84.75 96 GLY A CA 1
ATOM 782 C C . GLY A 1 96 ? 15.211 -3.832 -15.756 1.00 84.75 96 GLY A C 1
ATOM 783 O O . GLY A 1 96 ? 15.021 -4.600 -14.814 1.00 84.75 96 GLY A O 1
ATOM 784 N N . SER A 1 97 ? 16.160 -2.902 -15.753 1.00 76.44 97 SER A N 1
ATOM 785 C CA . SER A 1 97 ? 16.988 -2.542 -14.602 1.00 76.44 97 SER A CA 1
ATOM 786 C C . SER A 1 97 ? 16.767 -1.070 -14.252 1.00 76.44 97 SER A C 1
ATOM 788 O O . SER A 1 97 ? 16.419 -0.263 -15.117 1.00 76.44 97 SER A O 1
ATOM 790 N N . PHE A 1 98 ? 16.944 -0.717 -12.979 1.00 72.19 98 PHE A N 1
ATOM 791 C CA . PHE A 1 98 ? 16.863 0.666 -12.510 1.00 72.19 98 PHE A CA 1
ATOM 792 C C . PHE A 1 98 ? 17.937 0.936 -11.448 1.00 72.19 98 PHE A C 1
ATOM 794 O O . PHE A 1 98 ? 18.196 0.080 -10.602 1.00 72.19 98 PHE A O 1
ATOM 801 N N . GLY A 1 99 ? 18.555 2.118 -11.500 1.00 63.81 99 GLY A N 1
ATOM 802 C CA . GLY A 1 99 ? 19.795 2.434 -10.776 1.00 63.81 99 GLY A CA 1
ATOM 803 C C . GLY A 1 99 ? 21.026 2.365 -11.686 1.00 63.81 99 GLY A C 1
ATOM 804 O O . GLY A 1 99 ? 20.936 1.905 -12.826 1.00 63.81 99 GLY A O 1
ATOM 805 N N . GLU A 1 100 ? 22.168 2.846 -11.198 1.00 64.69 100 GLU A N 1
ATOM 806 C CA . GLU A 1 100 ? 23.429 2.858 -11.962 1.00 64.69 100 GLU A CA 1
ATOM 807 C C . GLU A 1 100 ? 24.121 1.481 -11.925 1.00 64.69 100 GLU A C 1
ATOM 809 O O . GLU A 1 100 ? 24.940 1.161 -12.789 1.00 64.69 100 GLU A O 1
ATOM 814 N N . ALA A 1 101 ? 23.765 0.633 -10.950 1.00 67.88 101 ALA A N 1
ATOM 815 C CA . ALA A 1 101 ? 24.290 -0.721 -10.794 1.00 67.88 101 ALA A CA 1
ATOM 816 C C . ALA A 1 101 ? 23.189 -1.751 -10.475 1.00 67.88 101 ALA A C 1
ATOM 818 O O . ALA A 1 101 ? 22.268 -1.482 -9.707 1.00 67.88 101 ALA A O 1
ATOM 819 N N . GLU A 1 102 ? 23.331 -2.982 -10.982 1.00 66.06 102 GLU A N 1
ATOM 820 C CA . GLU A 1 102 ? 22.388 -4.092 -10.723 1.00 66.06 102 GLU A CA 1
ATOM 821 C C . GLU A 1 102 ? 22.207 -4.402 -9.225 1.00 66.06 102 GLU A C 1
ATOM 823 O O . GLU A 1 102 ? 21.130 -4.814 -8.789 1.00 66.06 102 GLU A O 1
ATOM 828 N N . ALA A 1 103 ? 23.248 -4.168 -8.417 1.00 69.56 103 ALA A N 1
ATOM 829 C CA . ALA A 1 103 ? 23.198 -4.345 -6.967 1.00 69.56 103 ALA A CA 1
ATOM 830 C C . ALA A 1 103 ? 22.196 -3.391 -6.288 1.00 69.56 103 ALA A C 1
ATOM 832 O O . ALA A 1 103 ? 21.569 -3.762 -5.296 1.00 69.56 103 ALA A O 1
ATOM 833 N N . GLU A 1 104 ? 22.007 -2.189 -6.837 1.00 76.44 104 GLU A N 1
ATOM 834 C CA . GLU A 1 104 ? 21.051 -1.208 -6.318 1.00 76.44 104 GLU A CA 1
ATOM 835 C C . GLU A 1 104 ? 19.618 -1.665 -6.598 1.00 76.44 104 GLU A C 1
ATOM 837 O O . GLU A 1 104 ? 18.783 -1.662 -5.692 1.00 76.44 104 GLU A O 1
ATOM 842 N N . THR A 1 105 ? 19.352 -2.157 -7.816 1.00 78.38 105 THR A N 1
ATOM 843 C CA . THR A 1 105 ? 18.045 -2.712 -8.200 1.00 78.38 105 THR A CA 1
ATOM 844 C C . THR A 1 105 ? 17.592 -3.791 -7.213 1.00 78.38 105 THR A C 1
ATOM 846 O O . THR A 1 105 ? 16.460 -3.751 -6.734 1.00 78.38 105 THR A O 1
ATOM 849 N N . GLY A 1 106 ? 18.478 -4.730 -6.864 1.00 83.50 106 GLY A N 1
ATOM 850 C CA . GLY A 1 106 ? 18.161 -5.809 -5.925 1.00 83.50 106 GLY A CA 1
ATOM 851 C C . GLY A 1 106 ? 17.762 -5.295 -4.540 1.00 83.50 106 GLY A C 1
ATOM 852 O O . GLY A 1 106 ? 16.744 -5.718 -3.994 1.00 83.50 106 GLY A O 1
ATOM 853 N N . GLN A 1 107 ? 18.511 -4.332 -3.995 1.00 86.31 107 GLN A N 1
ATOM 854 C CA . GLN A 1 107 ? 18.231 -3.772 -2.671 1.00 86.31 107 GLN A CA 1
ATOM 855 C C . GLN A 1 107 ? 16.875 -3.055 -2.613 1.00 86.31 107 GLN A C 1
ATOM 857 O O . GLN A 1 107 ? 16.126 -3.229 -1.648 1.00 86.31 107 GLN A O 1
ATOM 862 N N . TYR A 1 108 ? 16.541 -2.274 -3.643 1.00 87.00 108 TYR A N 1
ATOM 863 C CA . TYR A 1 108 ? 15.253 -1.584 -3.718 1.00 87.00 108 TYR A CA 1
ATOM 864 C C . TYR A 1 108 ? 14.081 -2.561 -3.811 1.00 87.00 108 TYR A C 1
ATOM 866 O O . TYR A 1 108 ? 13.059 -2.361 -3.158 1.00 87.00 108 TYR A O 1
ATOM 874 N N . VAL A 1 109 ? 14.224 -3.629 -4.597 1.00 89.31 109 VAL A N 1
ATOM 875 C CA . VAL A 1 109 ? 13.188 -4.661 -4.729 1.00 89.31 109 VAL A CA 1
ATOM 876 C C . VAL A 1 109 ? 12.927 -5.350 -3.391 1.00 89.31 109 VAL A C 1
ATOM 878 O O . VAL A 1 109 ? 11.770 -5.564 -3.030 1.00 89.31 109 VAL A O 1
ATOM 881 N N . GLU A 1 110 ? 13.981 -5.667 -2.641 1.00 91.25 110 GLU A N 1
ATOM 882 C CA . GLU A 1 110 ? 13.854 -6.267 -1.311 1.00 91.25 110 GLU A CA 1
ATOM 883 C C . GLU A 1 110 ? 13.126 -5.327 -0.340 1.00 91.25 110 GLU A C 1
ATOM 885 O O . GLU A 1 110 ? 12.205 -5.760 0.351 1.00 91.25 110 GLU A O 1
ATOM 890 N N . TRP A 1 111 ? 13.435 -4.025 -0.357 1.00 92.31 111 TRP A N 1
ATOM 891 C CA . TRP A 1 111 ? 12.693 -3.040 0.440 1.00 92.31 111 TRP A CA 1
ATOM 892 C C . TRP A 1 111 ? 11.214 -2.959 0.061 1.00 92.31 111 TRP A C 1
ATOM 894 O O . TRP A 1 111 ? 10.367 -2.899 0.950 1.00 92.31 111 TRP A O 1
ATOM 904 N N . ILE A 1 112 ? 10.883 -2.994 -1.234 1.00 91.69 112 ILE A N 1
ATOM 905 C CA . ILE A 1 112 ? 9.484 -3.009 -1.688 1.00 91.69 112 ILE A CA 1
ATOM 906 C C . ILE A 1 112 ? 8.784 -4.279 -1.197 1.00 91.69 112 ILE A C 1
ATOM 908 O O . ILE A 1 112 ? 7.660 -4.199 -0.702 1.00 91.69 112 ILE A O 1
ATOM 912 N N . ARG A 1 113 ? 9.438 -5.446 -1.287 1.00 92.62 113 ARG A N 1
ATOM 913 C CA . ARG A 1 113 ? 8.879 -6.706 -0.781 1.00 92.62 113 ARG A CA 1
ATOM 914 C C . ARG A 1 113 ? 8.549 -6.599 0.704 1.00 92.62 113 ARG A C 1
ATOM 916 O O . ARG A 1 113 ? 7.426 -6.913 1.097 1.00 92.62 113 ARG A O 1
ATOM 923 N N . ASP A 1 114 ? 9.515 -6.157 1.502 1.00 90.31 114 ASP A N 1
ATOM 924 C CA . ASP A 1 114 ? 9.383 -6.079 2.955 1.00 90.31 114 ASP A CA 1
ATOM 925 C C . ASP A 1 114 ? 8.308 -5.062 3.354 1.00 90.31 114 ASP A C 1
ATOM 927 O O . ASP A 1 114 ? 7.463 -5.350 4.205 1.00 90.31 114 ASP A O 1
ATOM 931 N N . TYR A 1 115 ? 8.264 -3.914 2.671 1.00 90.19 115 TYR A N 1
ATOM 932 C CA . TYR A 1 115 ? 7.216 -2.914 2.849 1.00 90.19 115 TYR A CA 1
ATOM 933 C C . TYR A 1 115 ? 5.828 -3.482 2.532 1.00 90.19 115 TYR A C 1
ATOM 935 O O . TYR A 1 115 ? 4.916 -3.380 3.353 1.00 90.19 115 TYR A O 1
ATOM 943 N N . CYS A 1 116 ? 5.658 -4.134 1.376 1.00 89.00 116 CYS A N 1
ATOM 944 C CA . CYS A 1 116 ? 4.387 -4.745 0.996 1.00 89.00 116 CYS A CA 1
ATOM 945 C C . CYS A 1 116 ? 3.950 -5.821 1.996 1.00 89.00 116 CYS A C 1
ATOM 947 O O . CYS A 1 116 ? 2.770 -5.902 2.326 1.00 89.00 116 CYS A O 1
ATOM 949 N N . GLN A 1 117 ? 4.878 -6.635 2.498 1.00 86.44 117 GLN A N 1
ATOM 950 C CA . GLN A 1 117 ? 4.557 -7.699 3.444 1.00 86.44 117 GLN A CA 1
ATOM 951 C C . GLN A 1 117 ? 4.174 -7.156 4.828 1.00 86.44 117 GLN A C 1
ATOM 953 O O . GLN A 1 117 ? 3.321 -7.737 5.500 1.00 86.44 117 GLN A O 1
ATOM 958 N N . ALA A 1 118 ? 4.773 -6.038 5.245 1.00 82.88 118 ALA A N 1
ATOM 959 C CA . ALA A 1 118 ? 4.408 -5.352 6.478 1.00 82.88 118 ALA A CA 1
ATOM 960 C C . ALA A 1 118 ? 3.051 -4.637 6.360 1.00 82.88 118 ALA A C 1
ATOM 962 O O . ALA A 1 118 ? 2.224 -4.735 7.265 1.00 82.88 118 ALA A O 1
ATOM 963 N N . PHE A 1 119 ? 2.815 -3.936 5.248 1.00 81.50 119 PHE A N 1
ATOM 964 C CA . PHE A 1 119 ? 1.617 -3.119 5.052 1.00 81.50 119 PHE A CA 1
ATOM 965 C C . PHE A 1 119 ? 0.379 -3.965 4.731 1.00 81.50 119 PHE A C 1
ATOM 967 O O . PHE A 1 119 ? -0.685 -3.776 5.319 1.00 81.50 119 PHE A O 1
ATOM 974 N N . TYR A 1 120 ? 0.514 -4.943 3.834 1.00 78.50 120 TYR A N 1
ATOM 975 C CA . TYR A 1 120 ? -0.578 -5.831 3.448 1.00 78.50 120 TYR A CA 1
ATOM 976 C C . TYR A 1 120 ? -0.561 -7.112 4.278 1.00 78.50 120 TYR A C 1
ATOM 978 O O . TYR A 1 120 ? -0.302 -8.212 3.780 1.00 78.50 120 TYR A O 1
ATOM 986 N N . TYR A 1 121 ? -0.836 -6.956 5.572 1.00 73.56 121 TYR A N 1
ATOM 987 C CA . TYR A 1 121 ? -0.789 -8.050 6.532 1.00 73.56 121 TYR A CA 1
ATOM 988 C C . TYR A 1 121 ? -1.610 -9.269 6.077 1.00 73.56 121 TYR A C 1
ATOM 990 O O . TYR A 1 121 ? -2.775 -9.163 5.687 1.00 73.56 121 TYR A O 1
ATOM 998 N N . GLY A 1 122 ? -0.991 -10.450 6.141 1.00 76.69 122 GLY A N 1
ATOM 999 C CA . GLY A 1 122 ? -1.596 -11.713 5.710 1.00 76.69 122 GLY A CA 1
ATOM 1000 C C . GLY A 1 122 ? -1.462 -12.015 4.212 1.00 76.69 122 GLY A C 1
ATOM 1001 O O . GLY A 1 122 ? -1.826 -13.117 3.797 1.00 76.69 122 GLY A O 1
ATOM 1002 N N . LEU A 1 123 ? -0.908 -11.099 3.407 1.00 84.62 123 LEU A N 1
ATOM 1003 C CA . LEU A 1 123 ? -0.503 -11.388 2.032 1.00 84.62 123 LEU A CA 1
ATOM 1004 C C . LEU A 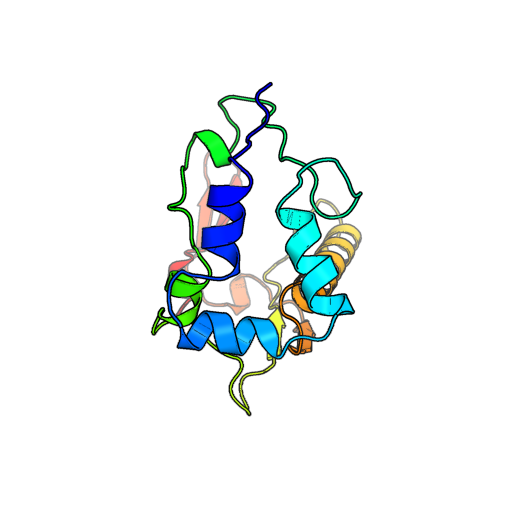1 123 ? 0.933 -11.918 1.979 1.00 84.62 123 LEU A C 1
ATOM 1006 O O . LEU A 1 123 ? 1.826 -11.467 2.691 1.00 84.62 123 LEU A O 1
ATOM 1010 N N . VAL A 1 124 ? 1.160 -12.881 1.089 1.00 88.38 124 VAL A N 1
ATOM 1011 C CA . VAL A 1 124 ? 2.505 -13.342 0.725 1.00 88.38 124 VAL A CA 1
ATOM 1012 C C . VAL A 1 124 ? 3.012 -12.471 -0.416 1.00 88.38 124 VAL A C 1
ATOM 1014 O O . VAL A 1 124 ? 2.302 -12.292 -1.400 1.00 88.38 124 VAL A O 1
ATOM 1017 N N . VAL A 1 125 ? 4.240 -11.968 -0.341 1.00 92.88 125 VAL A N 1
ATOM 1018 C CA . VAL A 1 125 ? 4.850 -11.233 -1.457 1.00 92.88 125 VAL A CA 1
ATOM 1019 C C . VAL A 1 125 ? 5.841 -12.145 -2.174 1.00 92.88 125 VAL A C 1
ATOM 1021 O O . VAL A 1 125 ? 6.718 -12.734 -1.545 1.00 92.88 125 VAL A O 1
ATOM 1024 N N . LYS A 1 126 ? 5.691 -12.294 -3.492 1.00 94.19 126 LYS A N 1
ATOM 1025 C CA . LYS A 1 126 ? 6.581 -13.091 -4.342 1.00 94.19 126 LYS A CA 1
ATOM 1026 C C . LYS A 1 126 ? 7.234 -12.211 -5.395 1.00 94.19 126 LYS A C 1
ATOM 1028 O O . LYS A 1 126 ? 6.551 -11.575 -6.195 1.00 94.19 126 LYS A O 1
ATOM 1033 N N . LEU A 1 127 ? 8.560 -12.235 -5.417 1.00 93.38 127 LEU A N 1
ATOM 1034 C CA . LEU A 1 127 ? 9.352 -11.632 -6.480 1.00 93.38 127 LEU A CA 1
ATOM 1035 C C . LEU A 1 127 ? 9.403 -12.597 -7.667 1.00 93.38 127 LEU A C 1
ATOM 1037 O O . LEU A 1 127 ? 9.743 -13.770 -7.502 1.00 93.38 127 LEU A O 1
ATOM 1041 N N . LEU A 1 128 ? 9.036 -12.115 -8.851 1.00 93.19 128 LEU A N 1
ATOM 1042 C CA . LEU A 1 128 ? 9.179 -12.860 -10.098 1.00 93.19 128 LEU A CA 1
ATOM 1043 C C . LEU A 1 128 ? 10.565 -12.607 -10.713 1.00 93.19 128 LEU A C 1
ATOM 1045 O O . LEU A 1 128 ? 11.164 -11.560 -10.452 1.00 93.19 128 LEU A O 1
ATOM 1049 N N . PRO A 1 129 ? 11.086 -13.535 -11.541 1.00 91.00 129 PRO A N 1
ATOM 1050 C CA . PRO A 1 129 ? 12.326 -13.303 -12.274 1.00 91.00 129 PRO A CA 1
ATOM 1051 C C . PRO A 1 129 ? 12.235 -12.012 -13.101 1.00 91.00 129 PRO A C 1
ATOM 1053 O O . PRO A 1 129 ? 11.219 -11.819 -13.774 1.00 91.00 129 PRO A O 1
ATOM 1056 N N . PRO A 1 130 ? 13.255 -11.135 -13.088 1.00 89.50 130 PRO A N 1
ATOM 1057 C CA . PRO A 1 130 ? 13.249 -9.929 -13.906 1.00 89.50 130 PRO A CA 1
ATOM 1058 C C . PRO A 1 130 ? 13.044 -10.247 -15.389 1.00 89.50 130 PRO A C 1
ATOM 1060 O O . PRO A 1 130 ? 13.607 -11.210 -15.911 1.00 89.50 130 PRO A O 1
ATOM 1063 N N . VAL A 1 131 ? 12.263 -9.416 -16.076 1.00 91.69 131 VAL A N 1
ATOM 1064 C CA . VAL A 1 131 ? 12.062 -9.502 -17.527 1.00 91.69 131 VAL A CA 1
ATOM 1065 C C . VAL A 1 131 ? 12.644 -8.275 -18.209 1.00 91.69 131 VAL A C 1
ATOM 1067 O O . VAL A 1 131 ? 12.692 -7.190 -17.636 1.00 91.69 131 VAL A O 1
ATOM 1070 N N . THR A 1 132 ? 13.092 -8.422 -19.452 1.00 89.50 132 THR A N 1
ATOM 1071 C CA . THR A 1 132 ? 13.528 -7.270 -20.247 1.00 89.50 132 THR A CA 1
ATOM 1072 C C . THR A 1 132 ? 12.320 -6.474 -20.731 1.00 89.50 132 THR A C 1
ATOM 1074 O O . THR A 1 132 ? 11.221 -7.007 -20.863 1.00 89.50 132 THR A O 1
ATOM 1077 N N . VAL A 1 133 ? 12.529 -5.203 -21.075 1.00 88.12 133 VAL A N 1
ATOM 1078 C CA . VAL A 1 133 ? 11.472 -4.369 -21.670 1.00 88.12 133 VAL A CA 1
ATOM 1079 C C . VAL A 1 133 ? 10.965 -4.964 -22.985 1.00 88.12 133 VAL A C 1
ATOM 1081 O O . VAL A 1 133 ? 9.774 -4.949 -23.255 1.00 88.12 133 VAL A O 1
ATOM 1084 N N . ALA A 1 134 ? 11.850 -5.558 -23.789 1.00 88.25 134 ALA A N 1
ATOM 1085 C CA . ALA A 1 134 ? 11.445 -6.224 -25.024 1.00 88.25 134 ALA A CA 1
ATOM 1086 C C . ALA A 1 134 ? 10.528 -7.434 -24.767 1.00 88.25 134 ALA A C 1
ATOM 1088 O O . ALA A 1 134 ? 9.627 -7.698 -25.559 1.00 88.25 134 ALA A O 1
ATOM 1089 N N . ALA A 1 135 ? 10.733 -8.154 -23.659 1.00 90.75 135 ALA A N 1
ATOM 1090 C CA . ALA A 1 135 ? 9.934 -9.324 -23.307 1.00 90.75 135 ALA A CA 1
ATOM 1091 C C . ALA A 1 135 ? 8.504 -8.976 -22.864 1.00 90.75 135 ALA A C 1
ATOM 1093 O O . ALA A 1 135 ? 7.649 -9.857 -22.879 1.00 90.75 135 ALA A O 1
ATOM 1094 N N . THR A 1 136 ? 8.223 -7.721 -22.495 1.00 89.75 136 THR A N 1
ATOM 1095 C CA . THR A 1 136 ? 6.861 -7.311 -22.119 1.00 89.75 136 THR A CA 1
ATOM 1096 C C . THR A 1 136 ? 5.944 -7.139 -23.327 1.00 89.75 136 THR A C 1
ATOM 1098 O O . THR A 1 136 ? 4.729 -7.175 -23.172 1.00 89.75 136 THR A O 1
ATOM 1101 N N . GLY A 1 137 ? 6.504 -6.934 -24.527 1.00 89.50 137 GLY A N 1
ATOM 1102 C CA . GLY A 1 137 ? 5.733 -6.660 -25.744 1.00 89.50 137 GLY A CA 1
ATOM 1103 C C . GLY A 1 137 ? 5.036 -5.294 -25.761 1.00 89.50 137 GLY A C 1
ATOM 1104 O O . GLY A 1 137 ? 4.302 -5.003 -26.702 1.00 89.50 137 GLY A O 1
ATOM 1105 N N . CYS A 1 138 ? 5.268 -4.452 -24.751 1.00 91.50 138 CYS A N 1
ATOM 1106 C CA . CYS A 1 138 ? 4.663 -3.129 -24.660 1.00 91.50 138 CYS A CA 1
ATOM 1107 C C . CYS A 1 138 ? 5.241 -2.185 -25.717 1.00 91.50 138 CYS A C 1
ATOM 1109 O O . CYS A 1 138 ? 6.434 -2.234 -26.040 1.00 91.50 138 CYS A O 1
ATOM 1111 N N . ALA A 1 139 ? 4.422 -1.248 -26.187 1.00 91.81 139 ALA A N 1
ATOM 1112 C CA . ALA A 1 139 ? 4.916 -0.122 -26.953 1.00 91.81 139 ALA A CA 1
ATOM 1113 C C . ALA A 1 139 ? 5.903 0.687 -26.099 1.00 91.81 139 ALA A C 1
ATOM 1115 O O . ALA A 1 139 ? 5.650 1.007 -24.934 1.00 91.81 139 ALA A O 1
ATOM 1116 N N . PHE A 1 140 ? 7.041 1.045 -26.690 1.00 91.62 140 PHE A N 1
ATOM 1117 C CA . PHE A 1 140 ? 8.056 1.857 -26.034 1.00 91.62 140 PHE A CA 1
ATOM 1118 C C . PHE A 1 140 ? 8.570 2.953 -26.964 1.00 91.62 140 PHE A C 1
ATOM 1120 O O . PHE A 1 140 ? 8.485 2.865 -28.189 1.00 91.62 140 PHE A O 1
ATOM 1127 N N . ARG A 1 141 ? 9.137 4.000 -26.368 1.00 91.94 141 ARG A N 1
ATOM 1128 C CA . ARG A 1 141 ? 9.866 5.058 -27.070 1.00 91.94 141 ARG A CA 1
ATOM 1129 C C . ARG A 1 141 ? 11.079 5.492 -26.261 1.00 91.94 141 ARG A C 1
ATOM 1131 O O . ARG A 1 141 ? 11.112 5.324 -25.046 1.00 91.94 141 ARG A O 1
ATOM 1138 N N . VAL A 1 142 ? 12.046 6.113 -26.922 1.00 90.94 142 VAL A N 1
ATOM 1139 C CA . VAL A 1 142 ? 13.131 6.833 -26.246 1.00 90.94 142 VAL A CA 1
ATOM 1140 C C . VAL A 1 142 ? 12.782 8.314 -26.255 1.00 90.94 142 VAL A C 1
ATOM 1142 O O . VAL A 1 142 ? 12.518 8.887 -27.312 1.00 90.94 142 VAL A O 1
ATOM 1145 N N . ASN A 1 143 ? 12.738 8.934 -25.079 1.00 89.94 143 ASN A N 1
ATOM 1146 C CA . ASN A 1 143 ? 12.476 10.361 -24.963 1.00 89.94 143 ASN A CA 1
ATOM 1147 C C . ASN A 1 143 ? 13.632 11.150 -25.597 1.00 89.94 143 ASN A C 1
ATOM 1149 O O . ASN A 1 143 ? 14.790 10.973 -25.224 1.00 89.94 143 ASN A O 1
ATOM 1153 N N . SER A 1 144 ? 13.333 12.031 -26.548 1.00 91.69 144 SER A N 1
ATOM 1154 C CA . SER A 1 144 ? 14.358 12.794 -27.269 1.00 91.69 144 SER A CA 1
ATOM 1155 C C . SER A 1 144 ? 15.093 13.815 -26.392 1.00 91.69 144 SER A C 1
ATOM 1157 O O . SER A 1 144 ? 16.254 14.111 -26.664 1.00 91.69 144 SER A O 1
ATOM 1159 N N . SER A 1 145 ? 14.444 14.329 -25.343 1.00 91.31 145 SER A N 1
ATOM 1160 C CA . SER A 1 145 ? 15.012 15.308 -24.412 1.00 91.31 145 SER A CA 1
ATOM 1161 C C . SER A 1 145 ? 15.810 14.638 -23.294 1.00 91.31 145 SER A C 1
ATOM 1163 O O . SER A 1 145 ? 16.969 14.987 -23.092 1.00 91.31 145 SER A O 1
ATOM 1165 N N . SER A 1 146 ? 15.226 13.657 -22.598 1.00 88.06 146 SER A N 1
ATOM 1166 C CA . SER A 1 146 ? 15.880 13.009 -21.453 1.00 88.06 146 SER A CA 1
ATOM 1167 C C . SER A 1 146 ? 16.714 11.783 -21.814 1.00 88.06 146 SER A C 1
ATOM 1169 O O . SER A 1 146 ? 17.413 11.273 -20.951 1.00 88.06 146 SER A O 1
ATOM 1171 N N . ARG A 1 147 ? 16.633 11.281 -23.057 1.00 87.56 147 ARG A N 1
ATOM 1172 C CA . ARG A 1 147 ? 17.249 10.016 -23.521 1.00 87.56 147 ARG A CA 1
ATOM 1173 C C . ARG A 1 147 ? 16.767 8.761 -22.780 1.00 87.56 147 ARG A C 1
ATOM 1175 O O . ARG A 1 147 ? 17.224 7.667 -23.096 1.00 87.56 147 ARG A O 1
ATOM 1182 N N . ASN A 1 148 ? 15.808 8.892 -21.864 1.00 85.75 148 ASN A N 1
ATOM 1183 C CA . ASN A 1 148 ? 15.274 7.775 -21.096 1.00 85.75 148 ASN A CA 1
ATOM 1184 C C . ASN A 1 148 ? 14.285 6.950 -21.922 1.00 85.75 148 ASN A C 1
ATOM 1186 O O . ASN A 1 148 ? 13.498 7.486 -22.712 1.00 85.75 148 ASN A O 1
ATOM 1190 N N . LEU A 1 149 ? 14.293 5.641 -21.687 1.00 87.31 149 LEU A N 1
ATOM 1191 C CA . LEU A 1 149 ? 13.280 4.727 -22.195 1.00 87.31 149 LEU A CA 1
ATOM 1192 C C . LEU A 1 149 ? 11.937 5.000 -21.505 1.00 87.31 149 LEU A C 1
ATOM 1194 O O . LEU A 1 149 ? 11.876 5.186 -20.292 1.00 87.31 149 LEU A O 1
ATOM 1198 N N . GLN A 1 150 ? 10.857 5.018 -22.277 1.00 90.00 150 GLN A N 1
ATOM 1199 C CA . GLN A 1 150 ? 9.491 5.171 -21.791 1.00 90.00 150 GLN A CA 1
ATOM 1200 C C . GLN A 1 150 ? 8.643 4.028 -22.338 1.00 90.00 150 GLN A C 1
ATOM 1202 O O . GLN A 1 150 ? 8.627 3.798 -23.547 1.00 90.00 150 GLN A O 1
ATOM 1207 N N . ILE A 1 151 ? 7.936 3.338 -21.449 1.00 90.81 151 ILE A N 1
ATOM 1208 C CA . ILE A 1 151 ? 7.024 2.240 -21.778 1.00 90.81 151 ILE A CA 1
ATOM 1209 C C . ILE A 1 151 ? 5.591 2.769 -21.685 1.00 90.81 151 ILE A C 1
ATOM 1211 O O . ILE A 1 151 ? 5.277 3.554 -20.787 1.00 90.81 151 ILE A O 1
ATOM 1215 N N . HIS A 1 152 ? 4.724 2.368 -22.613 1.00 90.38 152 HIS A N 1
ATOM 1216 C CA . HIS A 1 152 ? 3.303 2.682 -22.545 1.00 90.38 152 HIS A CA 1
ATOM 1217 C C . HIS A 1 152 ? 2.644 1.877 -21.416 1.00 90.38 152 HIS A C 1
ATOM 1219 O O . HIS A 1 152 ? 2.449 0.670 -21.529 1.00 90.38 152 HIS A O 1
ATOM 1225 N N . ALA A 1 153 ? 2.308 2.547 -20.311 1.00 89.06 153 ALA A N 1
ATOM 1226 C CA . ALA A 1 153 ? 1.762 1.891 -19.120 1.00 89.06 153 ALA A CA 1
ATOM 1227 C C . ALA A 1 153 ? 0.412 1.194 -19.368 1.00 89.06 153 ALA A C 1
ATOM 1229 O O . ALA A 1 153 ? 0.115 0.203 -18.709 1.00 89.06 153 ALA A O 1
ATOM 1230 N N . GLY A 1 154 ? -0.375 1.667 -20.342 1.00 88.38 154 GLY A N 1
ATOM 1231 C CA . GLY A 1 154 ? -1.639 1.030 -20.723 1.00 88.38 154 GLY A CA 1
ATOM 1232 C C . GLY A 1 154 ? -1.475 -0.376 -21.306 1.00 88.38 154 GLY A C 1
ATOM 1233 O O . GLY A 1 154 ? -2.429 -1.138 -21.293 1.00 88.38 154 GLY A O 1
ATOM 1234 N N . ASP A 1 155 ? -0.274 -0.745 -21.761 1.00 88.19 155 ASP A N 1
ATOM 1235 C CA . ASP A 1 155 ? 0.000 -2.094 -22.274 1.00 88.19 155 ASP A CA 1
ATOM 1236 C C . ASP A 1 155 ? 0.413 -3.067 -21.152 1.00 88.19 155 ASP A C 1
ATOM 1238 O O . ASP A 1 155 ? 0.543 -4.265 -21.394 1.00 88.19 155 ASP A O 1
ATOM 1242 N N . LEU A 1 156 ? 0.670 -2.560 -19.937 1.00 84.75 156 LEU A N 1
ATOM 1243 C CA . LEU A 1 156 ? 1.067 -3.357 -18.767 1.00 84.75 156 LEU A CA 1
ATOM 1244 C C . LEU A 1 156 ? -0.120 -3.771 -17.896 1.00 84.75 156 LEU A C 1
ATOM 1246 O O . LEU A 1 156 ? -0.025 -4.755 -17.163 1.00 84.75 156 LEU A O 1
ATOM 1250 N N . VAL A 1 157 ? -1.207 -3.003 -17.940 1.00 70.31 157 VAL A N 1
ATOM 1251 C CA . VAL A 1 157 ? -2.392 -3.213 -17.107 1.00 70.31 157 VAL A CA 1
ATOM 1252 C C . VAL A 1 157 ? -3.527 -3.681 -18.023 1.00 70.31 157 VAL A C 1
ATOM 1254 O O . VAL A 1 157 ? -3.965 -2.885 -18.850 1.00 70.31 157 VAL A O 1
ATOM 1257 N N . PRO A 1 158 ? -3.953 -4.956 -17.946 1.00 53.53 158 PRO A N 1
ATOM 1258 C CA . PRO A 1 158 ? -5.070 -5.468 -18.737 1.00 53.53 158 PRO A CA 1
ATOM 1259 C C . PRO A 1 158 ? -6.419 -4.855 -18.342 1.00 53.53 158 PRO A C 1
ATOM 1261 O O . PRO A 1 158 ? -6.574 -4.444 -17.168 1.00 53.53 158 PRO A O 1
#

Secondary structure (DSSP, 8-state):
-EE----HHHHHHHHH-S-HHHHHHHHTS-HHHHHHHHHTTSTTSSSSSPPPEE--TTSHHHHS-PPP--HHHHHH-TT-----TT--EEEE--BS--SSSHHHHHHHHHHHHHHHHHHSTTPEEEEPPPB-TGGG---EEE-TTT--EEE-GGGT--

Organism: NCBI:txid861788

Sequence (158 aa):
MQVIQHPAETLRTALVSSRCDLTDRYRKYSREERRLLEEGLHPGDGSLFQPITVHSDSDWIPSHQEEPQDFQSFYSNPYSSMPIKGHSTIYIQIIGSFGEAEAETGQYVEWIRDYCQAFYYGLVVKLLPPVTVAATGCAFRVNSSSRNLQIHAGDLVP

InterPro domains:
  IPR052009 Archaemetzincin [PTHR32205] (1-157)

pLDDT: mean 83.68, std 8.86, range [53.53, 94.31]

Foldseek 3Di:
DDWDDDALVVLVCLEQPPDPVSVVVLVPDDPVVNVVSSVCSPAPPDPPNHTDDDDDCPDPCVVDPDDDHGPVNQVPDPPNCDCDVPNQEAEDEAEAADDPDNVVRVVVVVVVLVVCCVVSPRHHYHYDDYDYNVVLVFDWDQDPVPRDIDTDVVSVPD

Radius of gyration: 20.76 Å; chains: 1; bounding box: 48×42×52 Å